Protein AF-A0A527G3K0-F1 (afdb_monomer_lite)

Structure (mmCIF, N/CA/C/O backbone):
data_AF-A0A527G3K0-F1
#
_entry.id   AF-A0A527G3K0-F1
#
loop_
_atom_site.group_PDB
_atom_site.id
_atom_site.type_symbol
_atom_site.label_atom_id
_atom_site.label_alt_id
_atom_site.label_comp_id
_atom_site.label_asym_id
_atom_site.label_entity_id
_atom_site.label_seq_id
_atom_site.pdbx_PDB_ins_code
_atom_site.Cartn_x
_atom_site.Cartn_y
_atom_site.Cartn_z
_atom_site.occupancy
_atom_site.B_iso_or_equiv
_atom_site.auth_seq_id
_atom_site.auth_comp_id
_atom_site.auth_asym_id
_atom_site.auth_atom_id
_atom_site.pdbx_PDB_model_num
ATOM 1 N N . CYS A 1 1 ? -2.656 -8.544 7.461 1.00 81.88 1 CYS A N 1
ATOM 2 C CA . CYS A 1 1 ? -4.006 -8.806 6.927 1.00 81.88 1 CYS A CA 1
ATOM 3 C C . CYS A 1 1 ? -3.924 -8.968 5.414 1.00 81.88 1 CYS A C 1
ATOM 5 O O . CYS A 1 1 ? -2.966 -8.482 4.814 1.00 81.88 1 CYS A O 1
ATOM 7 N N . ASP A 1 2 ? -4.915 -9.622 4.809 1.00 92.62 2 ASP A N 1
ATOM 8 C CA . ASP A 1 2 ? -4.913 -9.931 3.370 1.00 92.62 2 ASP A CA 1
ATOM 9 C C . ASP A 1 2 ? -4.920 -8.664 2.498 1.00 92.62 2 ASP A C 1
ATOM 11 O O . ASP A 1 2 ? -4.244 -8.610 1.473 1.00 92.62 2 ASP A O 1
ATOM 15 N N . ALA A 1 3 ? -5.608 -7.605 2.943 1.00 92.94 3 ALA A N 1
ATOM 16 C CA . ALA A 1 3 ? -5.679 -6.331 2.224 1.00 92.94 3 ALA A CA 1
ATOM 17 C C . ALA A 1 3 ? -4.306 -5.647 2.090 1.00 92.94 3 ALA A C 1
ATOM 19 O O . ALA A 1 3 ? -3.926 -5.228 1.001 1.00 92.94 3 ALA A O 1
ATOM 20 N N . ILE A 1 4 ? -3.530 -5.584 3.176 1.00 94.44 4 ILE A N 1
ATOM 21 C CA . ILE A 1 4 ? -2.181 -4.996 3.158 1.00 94.44 4 ILE A CA 1
ATOM 22 C C . ILE A 1 4 ? -1.248 -5.792 2.253 1.00 94.44 4 ILE A C 1
ATOM 24 O O . ILE A 1 4 ? -0.512 -5.198 1.470 1.00 94.44 4 ILE A O 1
ATOM 28 N N . ALA A 1 5 ? -1.310 -7.126 2.314 1.00 95.44 5 ALA A N 1
ATOM 29 C CA . ALA A 1 5 ? -0.495 -7.976 1.454 1.00 95.44 5 ALA A CA 1
ATOM 30 C C . ALA A 1 5 ? -0.790 -7.719 -0.035 1.00 95.44 5 ALA A C 1
ATOM 32 O O . ALA A 1 5 ? 0.138 -7.573 -0.829 1.00 95.44 5 ALA A O 1
ATOM 33 N N . ALA A 1 6 ? -2.070 -7.591 -0.403 1.00 96.62 6 ALA A N 1
ATOM 34 C CA . ALA A 1 6 ? -2.475 -7.267 -1.769 1.00 96.62 6 ALA A CA 1
ATOM 35 C C . ALA A 1 6 ? -1.989 -5.875 -2.214 1.00 96.62 6 ALA A C 1
ATOM 37 O O . ALA A 1 6 ? -1.489 -5.725 -3.329 1.00 96.62 6 ALA A O 1
ATOM 38 N N . ILE A 1 7 ? -2.075 -4.870 -1.3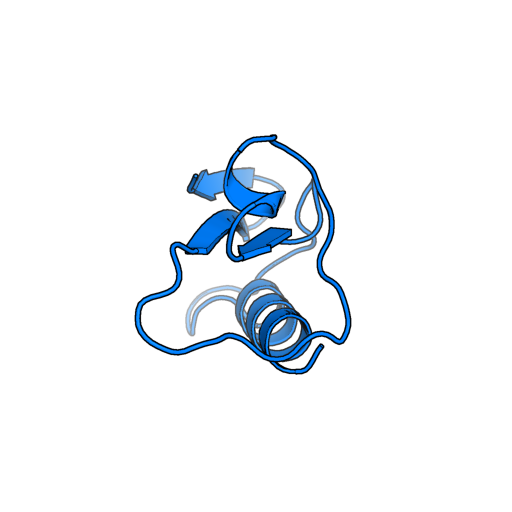36 1.00 96.31 7 ILE A N 1
ATOM 39 C CA . ILE A 1 7 ? -1.585 -3.513 -1.615 1.00 96.31 7 ILE A CA 1
ATOM 40 C C . ILE A 1 7 ? -0.072 -3.516 -1.827 1.00 96.31 7 ILE A C 1
ATOM 42 O O . ILE A 1 7 ? 0.397 -2.995 -2.834 1.00 96.31 7 ILE A O 1
ATOM 46 N N . GLN A 1 8 ? 0.696 -4.132 -0.927 1.00 96.12 8 GLN A N 1
ATOM 47 C CA . GLN A 1 8 ? 2.154 -4.181 -1.049 1.00 96.12 8 GLN A CA 1
ATOM 48 C C . GLN A 1 8 ? 2.597 -4.946 -2.298 1.00 96.12 8 GLN A C 1
ATOM 50 O O . GLN A 1 8 ? 3.555 -4.537 -2.958 1.00 96.12 8 GLN A O 1
ATOM 55 N N . ALA A 1 9 ? 1.887 -6.021 -2.657 1.00 97.38 9 ALA A N 1
ATOM 56 C CA . ALA A 1 9 ? 2.126 -6.741 -3.901 1.00 97.38 9 ALA A CA 1
ATOM 57 C C . ALA A 1 9 ? 1.915 -5.830 -5.120 1.00 97.38 9 ALA A C 1
ATOM 59 O O . ALA A 1 9 ? 2.782 -5.778 -5.988 1.00 97.38 9 ALA A O 1
ATOM 60 N N . ALA A 1 10 ? 0.822 -5.060 -5.159 1.00 97.19 10 ALA A N 1
ATOM 61 C CA . ALA A 1 10 ? 0.556 -4.107 -6.236 1.00 97.19 10 ALA A CA 1
ATOM 62 C C . ALA A 1 10 ? 1.584 -2.960 -6.278 1.00 97.19 10 ALA A C 1
ATOM 64 O O . ALA A 1 10 ? 2.113 -2.646 -7.342 1.00 97.19 10 ALA A O 1
ATOM 65 N N . GLN A 1 11 ? 1.919 -2.376 -5.122 1.00 97.38 11 GLN A N 1
ATOM 66 C CA . GLN A 1 11 ? 2.926 -1.314 -4.997 1.00 97.38 11 GLN A CA 1
ATOM 67 C C . GLN A 1 11 ? 4.299 -1.770 -5.487 1.00 97.38 11 GLN A C 1
ATOM 69 O O . GLN A 1 11 ? 4.986 -1.003 -6.150 1.00 97.38 11 GLN A O 1
ATOM 74 N N . THR A 1 12 ? 4.680 -3.012 -5.177 1.00 97.06 12 THR A N 1
ATOM 75 C CA . THR A 1 12 ? 5.965 -3.598 -5.582 1.00 97.06 12 THR A CA 1
ATOM 76 C C . THR A 1 12 ? 5.963 -3.996 -7.056 1.00 97.06 12 THR A C 1
ATOM 78 O O . THR A 1 12 ? 6.948 -3.766 -7.755 1.00 97.06 12 THR A O 1
ATOM 81 N N . ALA A 1 13 ? 4.861 -4.568 -7.551 1.00 97.75 13 ALA A N 1
ATOM 82 C CA . ALA A 1 13 ? 4.718 -4.933 -8.958 1.00 97.75 13 ALA A CA 1
ATOM 83 C C . ALA A 1 13 ? 4.826 -3.703 -9.873 1.00 97.75 13 ALA A C 1
ATOM 85 O O . ALA A 1 13 ? 5.495 -3.760 -10.903 1.00 97.75 13 ALA A O 1
ATOM 86 N N . GLY A 1 14 ? 4.228 -2.580 -9.464 1.00 96.31 14 GLY A N 1
ATOM 87 C CA . GLY A 1 14 ? 4.257 -1.330 -10.213 1.00 96.31 14 GLY A CA 1
ATOM 88 C C . GLY A 1 14 ? 3.292 -1.326 -11.398 1.00 96.31 14 GLY A C 1
ATOM 89 O O . GLY A 1 14 ? 2.126 -1.691 -11.277 1.00 96.31 14 GLY A O 1
ATOM 90 N N . SER A 1 15 ? 3.779 -0.858 -12.541 1.00 95.88 15 SER A N 1
ATOM 91 C CA . SER A 1 15 ? 3.039 -0.674 -13.791 1.00 95.88 15 SER A CA 1
ATOM 92 C C . SER A 1 15 ? 3.570 -1.630 -14.869 1.00 95.88 15 SER A C 1
ATOM 94 O O . SER A 1 15 ? 4.729 -2.041 -14.781 1.00 95.88 15 SER A O 1
ATOM 96 N N . PRO A 1 16 ? 2.807 -1.939 -15.939 1.00 97.06 16 PRO A N 1
ATOM 97 C CA . PRO A 1 16 ? 3.348 -2.649 -17.101 1.00 97.06 16 PRO A CA 1
ATOM 98 C C . PRO A 1 16 ? 4.639 -2.037 -17.676 1.00 97.06 16 PRO A C 1
ATOM 100 O O . PRO A 1 16 ? 5.468 -2.764 -18.218 1.00 97.06 16 PRO A O 1
ATOM 103 N N . ASP A 1 17 ? 4.825 -0.721 -17.525 1.00 97.81 17 ASP A N 1
ATOM 104 C CA . ASP A 1 17 ? 5.960 0.018 -18.096 1.00 97.81 17 ASP A CA 1
ATOM 105 C C . ASP A 1 17 ? 7.152 0.184 -17.137 1.00 97.81 17 ASP A C 1
ATOM 107 O O . ASP A 1 17 ? 8.261 0.520 -17.564 1.00 97.81 17 ASP A O 1
ATOM 111 N N . PHE A 1 18 ? 6.946 0.014 -15.827 1.00 97.25 18 PHE A N 1
ATOM 112 C CA . PHE A 1 18 ? 7.987 0.220 -14.820 1.00 97.25 18 PHE A CA 1
ATOM 113 C C . PHE A 1 18 ? 7.708 -0.545 -13.529 1.00 97.25 18 PHE A C 1
ATOM 115 O O . PHE A 1 18 ? 6.581 -0.594 -13.043 1.00 97.25 18 PHE A O 1
ATOM 122 N N . ALA A 1 19 ? 8.776 -1.066 -12.925 1.00 97.94 19 ALA A N 1
ATOM 123 C CA . ALA A 1 19 ? 8.699 -1.690 -11.614 1.00 97.94 19 ALA A CA 1
ATOM 124 C C . ALA A 1 19 ? 8.350 -0.664 -10.530 1.00 97.94 19 ALA A C 1
ATOM 126 O O . ALA A 1 19 ? 8.793 0.491 -10.570 1.00 97.94 19 ALA A O 1
ATOM 127 N N . GLY A 1 20 ? 7.588 -1.128 -9.546 1.00 98.06 20 GLY A N 1
ATOM 128 C CA . GLY A 1 20 ? 7.458 -0.445 -8.275 1.00 98.06 20 GLY A CA 1
ATOM 129 C C . GLY A 1 20 ? 8.731 -0.576 -7.444 1.00 98.06 20 GLY A C 1
ATOM 130 O O . GLY A 1 20 ? 9.678 -1.280 -7.801 1.00 98.06 20 GLY A O 1
ATOM 131 N N . ASP A 1 21 ? 8.760 0.118 -6.319 1.00 96.75 21 ASP A N 1
ATOM 132 C CA . ASP A 1 21 ? 9.868 0.077 -5.372 1.00 96.75 21 ASP A CA 1
ATOM 133 C C . ASP A 1 21 ? 9.317 0.170 -3.944 1.00 96.75 21 ASP A C 1
ATOM 135 O O . ASP A 1 21 ? 8.132 0.433 -3.725 1.00 96.75 21 ASP A O 1
ATOM 139 N N . ILE A 1 22 ? 10.187 -0.040 -2.962 1.00 95.12 22 ILE A N 1
ATOM 140 C CA . ILE A 1 22 ? 9.852 0.098 -1.551 1.00 95.12 22 ILE A CA 1
ATOM 141 C C . ILE A 1 22 ? 9.361 1.517 -1.243 1.00 95.12 22 ILE A C 1
ATOM 143 O O . ILE A 1 22 ? 9.993 2.518 -1.594 1.00 95.12 22 ILE A O 1
ATOM 147 N N . THR A 1 23 ? 8.231 1.596 -0.549 1.00 95.25 23 THR A N 1
ATOM 148 C CA . THR A 1 23 ? 7.667 2.846 -0.044 1.00 95.25 23 THR A CA 1
ATOM 149 C C . THR A 1 23 ? 8.410 3.315 1.207 1.00 95.25 23 THR A C 1
ATOM 151 O O . THR A 1 23 ? 8.943 2.513 1.971 1.00 95.25 23 THR A O 1
ATOM 154 N N . ALA A 1 24 ? 8.450 4.632 1.442 1.00 92.19 24 ALA A N 1
ATOM 155 C CA . ALA A 1 24 ? 9.102 5.197 2.631 1.00 92.19 24 ALA A CA 1
ATOM 156 C C . ALA A 1 24 ? 8.386 4.820 3.944 1.00 92.19 24 ALA A C 1
ATOM 158 O O . ALA A 1 24 ? 9.022 4.725 4.990 1.00 92.19 24 ALA A O 1
ATOM 159 N N . LEU A 1 25 ? 7.073 4.585 3.870 1.00 91.31 25 LEU A N 1
ATOM 160 C CA . LEU A 1 25 ? 6.240 4.047 4.942 1.00 91.31 25 LEU A CA 1
ATOM 161 C C . LEU A 1 25 ? 5.456 2.845 4.404 1.00 91.31 25 LEU A C 1
ATOM 163 O O . LEU A 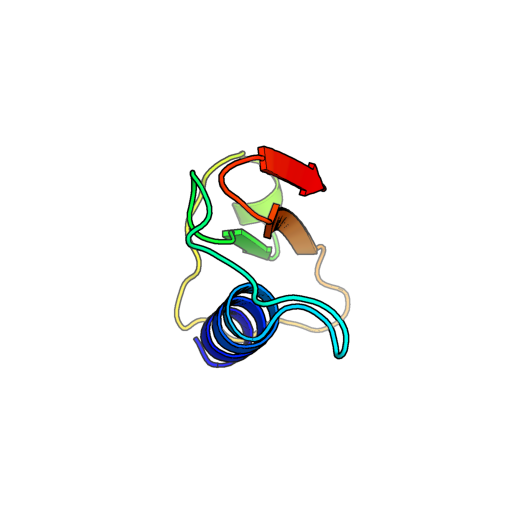1 25 ? 5.076 2.859 3.227 1.00 91.31 25 LEU A O 1
ATOM 167 N N . PRO A 1 26 ? 5.204 1.806 5.218 1.00 90.81 26 PRO A N 1
ATOM 168 C CA . PRO A 1 26 ? 4.284 0.749 4.822 1.00 90.81 26 PRO A CA 1
ATOM 169 C C . PRO A 1 26 ? 2.872 1.333 4.635 1.00 90.81 26 PRO A C 1
ATOM 171 O O . PRO A 1 26 ? 2.547 2.334 5.276 1.00 90.81 26 PRO A O 1
ATOM 174 N N . PRO A 1 27 ? 2.023 0.730 3.784 1.00 93.00 27 PRO A N 1
ATOM 175 C CA . PRO A 1 27 ? 0.640 1.174 3.666 1.00 93.00 27 PRO A CA 1
ATOM 176 C C . PRO A 1 27 ? -0.080 1.036 5.014 1.00 93.00 27 PRO A C 1
ATOM 178 O O . PRO A 1 27 ? 0.117 0.048 5.727 1.00 93.00 27 PRO A O 1
ATOM 181 N N . THR A 1 28 ? -0.933 2.001 5.350 1.00 92.19 28 THR A N 1
ATOM 182 C CA . THR A 1 28 ? -1.788 1.943 6.542 1.00 92.19 28 THR A CA 1
ATOM 183 C C . THR A 1 28 ? -3.253 1.850 6.116 1.00 92.19 28 THR A C 1
ATOM 185 O O . THR A 1 28 ? -3.691 2.475 5.149 1.00 92.19 28 THR A O 1
ATOM 188 N N . ILE A 1 29 ? -4.014 0.997 6.809 1.00 91.75 29 ILE A N 1
ATOM 189 C CA . ILE A 1 29 ? -5.466 0.880 6.639 1.00 91.75 29 ILE A CA 1
ATOM 190 C C . ILE A 1 29 ? -6.097 1.031 8.014 1.00 91.75 29 ILE A C 1
ATOM 192 O O . ILE A 1 29 ? -5.913 0.187 8.896 1.00 91.75 29 ILE A O 1
ATOM 196 N N . LEU A 1 30 ? -6.855 2.107 8.172 1.00 89.00 30 LEU A N 1
ATOM 197 C CA . LEU A 1 30 ? -7.403 2.563 9.436 1.00 89.00 30 LEU A CA 1
ATOM 198 C C . LEU A 1 30 ? -8.919 2.421 9.404 1.00 89.00 30 LEU A C 1
ATOM 200 O O . LEU A 1 30 ? -9.600 3.242 8.798 1.00 89.00 30 LEU A O 1
ATOM 204 N N . GLY A 1 31 ? -9.450 1.366 10.021 1.00 89.44 31 GLY A N 1
ATOM 205 C CA . GLY A 1 31 ? -10.894 1.133 10.072 1.00 89.44 31 GLY A CA 1
ATOM 206 C C . GLY A 1 31 ? -11.528 1.572 11.389 1.00 89.44 31 GLY A C 1
ATOM 207 O O . GLY A 1 31 ? -11.018 1.221 12.459 1.00 89.44 31 GLY A O 1
ATOM 208 N N . GLY A 1 32 ? -12.658 2.274 11.305 1.00 88.44 32 GLY A N 1
ATOM 209 C CA . GLY A 1 32 ? -13.500 2.625 12.449 1.00 88.44 32 GLY A CA 1
ATOM 210 C C . GLY A 1 32 ? -12.841 3.671 13.339 1.00 88.44 32 GLY A C 1
ATOM 211 O O . GLY A 1 32 ? -12.342 4.679 12.846 1.00 88.44 32 GLY A O 1
ATOM 212 N N . GLU A 1 33 ? -12.798 3.431 14.650 1.00 87.44 33 GLU A N 1
ATOM 213 C CA . GLU A 1 33 ? -12.151 4.344 15.606 1.00 87.44 33 GLU A CA 1
ATOM 214 C C . GLU A 1 33 ? -10.669 4.587 15.284 1.00 87.44 33 GLU A C 1
ATOM 216 O O . GLU A 1 33 ? -10.167 5.685 15.519 1.00 87.44 33 GLU A O 1
ATOM 221 N N . ASN A 1 34 ? -9.979 3.623 14.661 1.00 87.56 34 ASN A N 1
ATOM 222 C CA . ASN A 1 34 ? -8.585 3.800 14.247 1.00 87.56 34 ASN A CA 1
ATOM 223 C C . ASN A 1 34 ? -8.424 4.880 13.166 1.00 87.56 34 ASN A C 1
ATOM 225 O O . ASN A 1 34 ? -7.346 5.448 13.051 1.00 87.56 34 ASN A O 1
ATOM 229 N N . ALA A 1 35 ? -9.477 5.201 12.405 1.00 88.19 35 ALA A N 1
ATOM 230 C CA . ALA A 1 35 ? -9.458 6.293 11.430 1.00 88.19 35 ALA A CA 1
ATOM 231 C C . ALA A 1 35 ? -9.414 7.687 12.085 1.00 88.19 35 ALA A C 1
ATOM 233 O O . ALA A 1 35 ? -9.228 8.682 11.391 1.00 88.19 35 ALA A O 1
ATOM 234 N N . SER A 1 36 ? -9.583 7.781 13.410 1.00 88.56 36 SER A N 1
ATOM 235 C CA . SER A 1 36 ? -9.509 9.050 14.146 1.00 88.56 36 SER A CA 1
ATOM 236 C C . SER A 1 36 ? -8.079 9.518 14.451 1.00 88.56 36 SER A C 1
ATOM 238 O O . SER A 1 36 ? -7.900 10.658 14.882 1.00 88.56 36 SER A O 1
ATOM 240 N N . ALA A 1 37 ? -7.065 8.675 14.222 1.00 88.50 37 ALA A N 1
ATOM 241 C CA . ALA A 1 37 ? -5.662 8.997 14.464 1.00 88.50 37 ALA A CA 1
ATOM 242 C C . ALA A 1 37 ? -4.775 8.564 13.282 1.00 88.50 37 ALA A C 1
ATOM 244 O O . ALA A 1 37 ? -4.920 7.441 12.795 1.00 88.50 37 ALA A O 1
ATOM 245 N N . PRO A 1 38 ? -3.828 9.412 12.836 1.00 86.75 38 PRO A N 1
ATOM 246 C CA . PRO A 1 38 ? -2.909 9.048 11.763 1.00 86.75 38 PRO A CA 1
ATOM 247 C C . PRO A 1 38 ? -1.896 7.994 12.229 1.00 86.75 38 PRO A C 1
ATOM 249 O O . PRO A 1 38 ? -1.628 7.846 13.425 1.00 86.75 38 PRO A O 1
ATOM 252 N N . HIS A 1 39 ? -1.280 7.304 11.267 1.00 89.00 39 HIS A N 1
ATOM 253 C CA . HIS A 1 39 ? -0.154 6.381 11.474 1.00 89.00 39 HIS A CA 1
ATOM 254 C C . HIS A 1 39 ? -0.423 5.155 12.367 1.00 89.00 39 HIS A C 1
ATOM 256 O O . HIS A 1 39 ? 0.526 4.478 12.779 1.00 89.00 39 HIS A O 1
ATOM 262 N N . ILE A 1 40 ? -1.683 4.829 12.670 1.00 89.12 40 ILE A N 1
ATOM 263 C CA . ILE A 1 40 ? -1.999 3.526 13.259 1.00 89.12 40 ILE A CA 1
ATOM 264 C C . ILE A 1 40 ? -1.787 2.449 12.180 1.00 89.12 40 ILE A C 1
ATOM 266 O O . ILE A 1 40 ? -2.135 2.608 11.011 1.00 89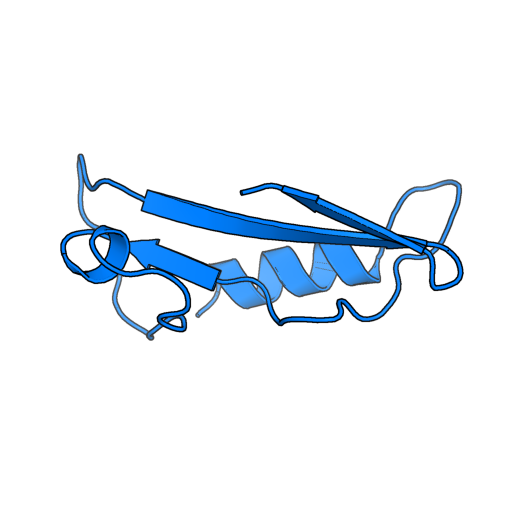.12 40 ILE A O 1
ATOM 270 N N . MET A 1 41 ? -1.146 1.345 12.550 1.00 87.44 41 MET A N 1
ATOM 271 C CA . MET A 1 41 ? -0.891 0.255 11.606 1.00 87.44 41 MET A CA 1
ATOM 272 C C . MET A 1 41 ? -2.140 -0.615 11.432 1.00 87.44 41 MET A C 1
ATOM 274 O O . MET A 1 41 ? -3.104 -0.529 12.195 1.00 87.44 41 MET A O 1
ATOM 278 N N . TRP A 1 42 ? -2.121 -1.494 10.431 1.00 89.62 42 TRP A N 1
ATOM 279 C CA . TRP A 1 42 ? -3.189 -2.475 10.264 1.00 89.62 42 TRP A CA 1
ATOM 280 C C . TRP A 1 42 ? -3.208 -3.492 11.412 1.00 89.62 42 TRP A C 1
ATOM 282 O O . TRP A 1 42 ? -2.194 -3.773 12.052 1.00 89.62 42 TRP A O 1
ATOM 292 N N . SER A 1 43 ? -4.363 -4.123 11.604 1.00 87.31 43 SER A N 1
ATOM 293 C CA . SER A 1 43 ? -4.528 -5.295 12.465 1.00 87.31 43 SER A CA 1
ATOM 294 C C . SER A 1 43 ? -5.039 -6.493 11.658 1.00 87.31 43 SER A C 1
ATOM 296 O O . SER A 1 43 ? -5.189 -6.426 10.436 1.00 87.31 43 SER A O 1
ATOM 298 N N . ASP A 1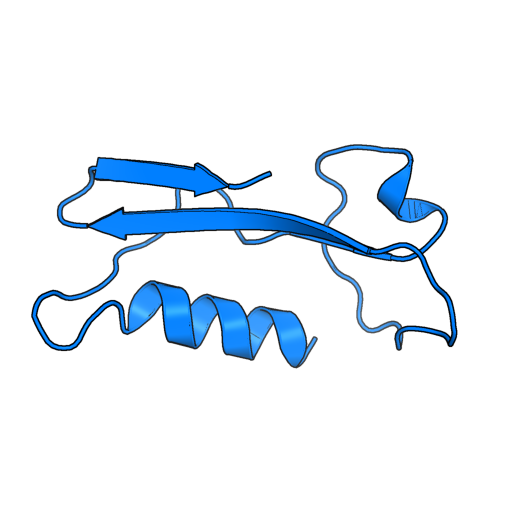 44 ? -5.265 -7.622 12.321 1.00 89.00 44 ASP A N 1
ATOM 299 C CA . ASP A 1 44 ? -5.933 -8.811 11.781 1.00 89.00 44 ASP A CA 1
ATOM 300 C C . ASP A 1 44 ? -7.470 -8.752 11.903 1.00 89.00 44 ASP A C 1
ATOM 302 O O . ASP A 1 44 ? -8.164 -9.690 11.505 1.00 89.00 44 ASP A O 1
ATOM 306 N N . ARG A 1 45 ? -8.017 -7.634 12.403 1.00 89.69 45 ARG A N 1
ATOM 307 C CA . ARG A 1 45 ? -9.461 -7.394 12.485 1.00 89.69 45 ARG A CA 1
ATOM 308 C C . ARG A 1 45 ? -10.099 -7.407 11.092 1.00 89.69 45 ARG A C 1
ATOM 310 O O . ARG A 1 45 ? -9.547 -6.882 10.127 1.00 89.69 45 ARG A O 1
ATOM 317 N N . ARG A 1 46 ? -11.320 -7.940 11.008 1.00 90.25 46 ARG A N 1
ATOM 318 C CA . ARG A 1 46 ? -12.179 -7.814 9.822 1.00 90.25 46 ARG A CA 1
ATOM 319 C C . ARG A 1 46 ? -12.897 -6.465 9.788 1.00 90.25 46 ARG A C 1
ATOM 321 O O . ARG A 1 46 ? -13.389 -6.000 10.817 1.00 90.25 46 ARG A O 1
ATOM 328 N N . PHE A 1 47 ? -12.989 -5.874 8.601 1.00 90.44 47 PHE A N 1
ATOM 329 C CA . PHE A 1 47 ? -13.794 -4.674 8.377 1.00 90.44 47 PHE A CA 1
ATOM 330 C C . PHE A 1 47 ? -15.280 -4.965 8.609 1.00 90.44 47 PHE A C 1
ATOM 332 O O . PHE A 1 47 ? -15.754 -6.059 8.290 1.00 90.44 47 PHE A O 1
ATOM 339 N N . GLY A 1 48 ? -15.980 -3.999 9.198 1.00 90.38 48 GLY A N 1
ATOM 340 C CA . GLY A 1 48 ? -17.426 -4.039 9.393 1.00 90.38 48 GLY A CA 1
ATOM 341 C C . GLY A 1 48 ? -18.189 -3.372 8.250 1.00 90.38 48 GLY A C 1
ATOM 342 O O . GLY A 1 48 ? -17.621 -2.644 7.435 1.00 90.38 48 GLY A O 1
ATOM 343 N N . ASP A 1 49 ? -19.501 -3.593 8.219 1.00 94.12 49 ASP A N 1
ATOM 344 C CA . ASP A 1 49 ? -20.391 -2.897 7.290 1.00 94.12 49 ASP A CA 1
ATOM 345 C C . ASP A 1 49 ? -20.482 -1.402 7.637 1.00 94.12 49 ASP A C 1
ATOM 347 O O . ASP A 1 49 ? -20.538 -1.031 8.810 1.00 94.12 49 ASP A O 1
ATOM 351 N N . ASN A 1 50 ? -20.541 -0.543 6.611 1.00 91.88 50 ASN A N 1
ATOM 352 C CA . ASN A 1 50 ? -20.627 0.923 6.739 1.00 91.88 50 ASN A CA 1
ATOM 353 C C . ASN A 1 50 ? -19.519 1.559 7.599 1.00 91.88 50 ASN A C 1
ATOM 355 O O . ASN A 1 50 ? -19.705 2.629 8.180 1.00 91.88 50 ASN A O 1
ATOM 359 N N . GLU A 1 51 ? -18.364 0.905 7.691 1.00 92.12 51 GLU A N 1
ATOM 360 C CA . GLU A 1 51 ? -17.232 1.390 8.462 1.00 92.12 51 GLU A CA 1
ATOM 361 C C . GLU A 1 51 ? -16.405 2.416 7.675 1.00 92.12 51 GLU A C 1
ATOM 363 O O . GLU A 1 51 ? -16.062 2.202 6.511 1.00 92.12 51 GLU A O 1
ATOM 368 N N . THR A 1 52 ? -16.037 3.524 8.324 1.00 91.19 52 THR A N 1
ATOM 369 C CA . THR A 1 52 ? -15.085 4.484 7.754 1.00 91.19 52 THR A CA 1
ATOM 370 C C . THR A 1 52 ? -13.700 3.859 7.683 1.00 91.19 52 THR A C 1
ATOM 372 O O . THR A 1 52 ? -13.176 3.401 8.699 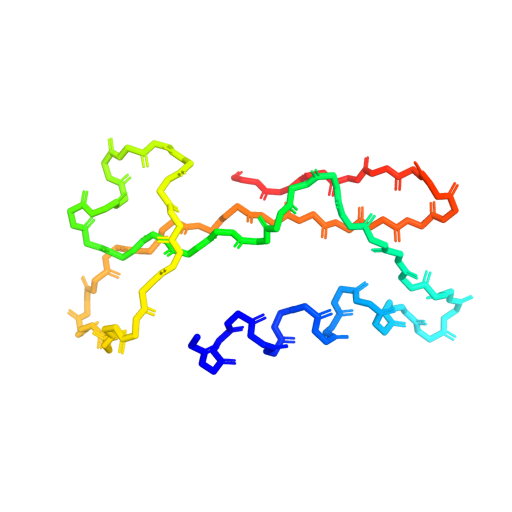1.00 91.19 52 THR A O 1
ATOM 375 N N . ILE A 1 53 ? -13.094 3.903 6.497 1.00 91.50 53 ILE A N 1
ATOM 376 C CA . ILE A 1 53 ? -11.720 3.469 6.263 1.00 91.50 53 ILE A CA 1
ATOM 377 C C . ILE A 1 53 ? -10.897 4.667 5.787 1.00 91.50 53 ILE A C 1
ATOM 379 O O . ILE A 1 53 ? -11.236 5.271 4.771 1.00 91.50 53 ILE A O 1
ATOM 383 N N . ALA A 1 54 ? -9.806 4.980 6.485 1.00 92.06 54 ALA A N 1
ATOM 384 C CA . ALA A 1 54 ? -8.752 5.842 5.955 1.00 92.06 54 ALA A CA 1
ATOM 385 C C . ALA A 1 54 ? -7.607 4.982 5.392 1.00 92.06 54 ALA A C 1
ATOM 387 O O . ALA A 1 54 ? -7.238 3.956 5.974 1.00 92.06 54 ALA A O 1
ATOM 388 N N . LEU A 1 55 ? -7.092 5.382 4.228 1.00 92.38 55 LEU A N 1
ATOM 389 C CA . LEU A 1 55 ? -6.041 4.688 3.486 1.00 92.38 55 LEU A CA 1
ATOM 390 C C . LEU A 1 55 ? -4.880 5.652 3.267 1.00 92.38 55 LEU A C 1
ATOM 392 O O . LEU A 1 55 ? -5.041 6.627 2.541 1.00 92.38 55 LEU A O 1
ATOM 396 N N . GLU A 1 56 ? -3.711 5.346 3.823 1.00 94.56 56 GLU A N 1
ATOM 397 C CA . GLU A 1 56 ? -2.483 6.073 3.494 1.00 94.56 56 GLU A CA 1
ATOM 398 C C . GLU A 1 56 ? -1.593 5.147 2.661 1.00 94.56 56 GLU A C 1
ATOM 400 O O . GLU A 1 56 ? -1.139 4.087 3.107 1.00 94.56 56 GLU A O 1
ATOM 405 N N . LEU A 1 57 ? -1.384 5.534 1.407 1.00 95.31 57 LEU A N 1
ATOM 406 C CA . LEU A 1 57 ? -0.710 4.757 0.379 1.00 95.31 57 LEU A CA 1
ATOM 407 C C . LEU A 1 57 ? 0.433 5.565 -0.237 1.00 95.31 57 LEU A C 1
ATOM 409 O O . LEU A 1 57 ? 0.507 6.790 -0.148 1.00 95.31 57 LEU A O 1
ATOM 413 N N . ALA A 1 58 ? 1.324 4.868 -0.933 1.00 96.88 58 ALA A N 1
ATOM 414 C CA . ALA A 1 58 ? 2.335 5.502 -1.766 1.00 96.88 58 ALA A CA 1
ATOM 415 C C . ALA A 1 58 ? 2.664 4.648 -2.992 1.00 96.88 58 ALA A C 1
ATOM 417 O O . ALA A 1 58 ? 2.615 3.421 -2.936 1.00 96.88 58 ALA A O 1
ATOM 418 N N . GLY A 1 59 ? 3.032 5.297 -4.090 1.00 97.38 59 GLY A N 1
ATOM 419 C CA . GLY A 1 59 ? 3.730 4.673 -5.209 1.00 97.38 59 GLY A CA 1
ATOM 420 C C . GLY A 1 59 ? 5.178 5.144 -5.231 1.00 97.38 59 GLY A C 1
ATOM 421 O O . GLY A 1 59 ? 5.448 6.317 -4.963 1.00 97.38 59 GLY A O 1
ATOM 422 N N . VAL A 1 60 ? 6.113 4.252 -5.556 1.00 98.00 60 VAL A N 1
ATOM 423 C CA . VAL A 1 60 ? 7.520 4.622 -5.748 1.00 98.00 60 VAL A CA 1
ATOM 424 C C . VAL A 1 60 ? 8.020 4.070 -7.072 1.00 98.00 60 VAL A C 1
ATOM 426 O O . VAL A 1 60 ? 7.834 2.896 -7.374 1.00 98.00 60 VAL A O 1
ATOM 429 N N . CYS A 1 61 ? 8.673 4.926 -7.854 1.00 97.69 61 CYS A N 1
ATOM 430 C CA . CYS A 1 61 ? 9.348 4.550 -9.091 1.00 97.69 61 CYS A CA 1
ATOM 431 C C . CYS A 1 61 ? 10.723 5.216 -9.117 1.00 97.69 61 CYS A C 1
ATOM 433 O O . CYS A 1 61 ? 10.838 6.430 -8.946 1.00 97.69 61 CYS A O 1
ATOM 435 N N . ARG A 1 62 ? 11.787 4.422 -9.302 1.00 96.19 62 ARG A N 1
ATOM 436 C CA . ARG A 1 62 ? 13.182 4.910 -9.349 1.00 96.19 62 ARG A CA 1
ATOM 437 C C . ARG A 1 62 ? 13.533 5.820 -8.162 1.00 96.19 62 ARG A C 1
ATOM 439 O O . ARG A 1 62 ? 14.183 6.846 -8.335 1.00 96.19 62 ARG A O 1
ATOM 446 N N . ARG A 1 63 ? 13.106 5.428 -6.956 1.00 95.38 63 ARG A N 1
ATOM 447 C CA . ARG A 1 63 ? 13.288 6.164 -5.686 1.00 95.38 63 ARG A CA 1
ATOM 448 C C . ARG A 1 63 ? 12.495 7.472 -5.541 1.00 95.38 63 ARG A C 1
ATOM 450 O O . ARG A 1 63 ? 12.621 8.120 -4.507 1.00 95.38 63 ARG A O 1
ATOM 457 N N . TYR A 1 64 ? 11.657 7.845 -6.509 1.00 96.69 64 TYR A N 1
ATOM 458 C CA . TYR A 1 64 ? 10.734 8.975 -6.383 1.00 96.69 64 TYR A CA 1
ATOM 459 C C . TYR A 1 64 ? 9.395 8.495 -5.838 1.00 96.69 64 TYR A C 1
ATOM 461 O O . TYR A 1 64 ? 8.783 7.598 -6.418 1.00 96.69 64 TYR A O 1
ATOM 469 N N . ALA A 1 65 ? 8.959 9.092 -4.731 1.00 96.94 65 ALA A N 1
ATOM 470 C CA . ALA A 1 65 ? 7.729 8.728 -4.043 1.00 96.94 65 ALA A CA 1
ATOM 471 C C . ALA A 1 65 ? 6.592 9.708 -4.354 1.00 96.94 65 ALA A C 1
ATOM 473 O O . ALA A 1 65 ? 6.786 10.923 -4.341 1.00 96.94 65 ALA A O 1
ATOM 474 N N . ALA A 1 66 ? 5.400 9.161 -4.568 1.00 96.69 66 ALA A N 1
ATOM 475 C CA . ALA A 1 66 ? 4.142 9.891 -4.615 1.00 96.69 66 ALA A CA 1
ATOM 476 C C . ALA A 1 66 ? 3.207 9.310 -3.548 1.00 96.69 66 ALA A C 1
ATOM 478 O O . ALA A 1 66 ? 2.831 8.140 -3.628 1.00 96.69 66 ALA A O 1
ATOM 479 N N . GLY A 1 67 ? 2.884 10.111 -2.532 1.00 94.81 67 GLY A N 1
ATOM 480 C CA . GLY A 1 67 ? 1.948 9.737 -1.470 1.00 94.81 67 GLY A CA 1
ATOM 481 C C . GLY A 1 67 ? 0.497 10.016 -1.862 1.00 94.81 67 GLY A C 1
ATOM 482 O O . GLY A 1 67 ? 0.224 10.969 -2.591 1.00 94.81 67 GLY A O 1
ATOM 483 N N . LEU A 1 68 ? -0.416 9.192 -1.356 1.00 91.81 68 LEU A N 1
ATOM 484 C CA . LEU A 1 68 ? -1.864 9.354 -1.441 1.00 91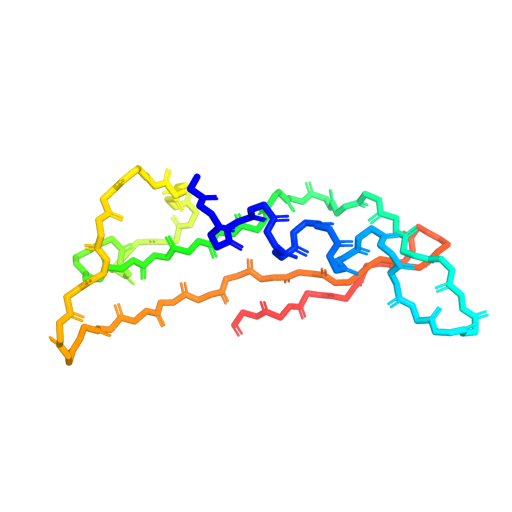.81 68 LEU A CA 1
ATOM 485 C C . LEU A 1 68 ? -2.438 9.114 -0.040 1.00 91.81 68 LEU A C 1
ATOM 487 O O . LEU A 1 68 ? -2.264 8.024 0.500 1.00 91.81 68 LEU A O 1
ATOM 491 N N . ALA A 1 69 ? -3.086 10.124 0.532 1.00 78.81 69 ALA A N 1
ATOM 492 C CA . ALA A 1 69 ? -3.730 10.079 1.843 1.00 78.81 69 ALA A CA 1
ATOM 493 C C . ALA A 1 69 ? -5.044 10.864 1.796 1.00 78.81 69 ALA A C 1
ATOM 495 O O . ALA A 1 69 ? -5.101 11.836 1.002 1.00 78.81 69 ALA A O 1
#

Foldseek 3Di:
DVVLVVQVVDLQCDDPVFGWDDDPDRKAKQKAPSVVDPPDHDDPDDHDPPIDIDIWDWHHTPNDIDIDD

Secondary structure (DSSP, 8-state):
-HHHHHHHHHHHH-BTTB-----SS--EEEEGGGGGSTTPPP-SPPPPTT--EEEEEEEEETTEEEEE-

Sequence (69 aa):
CDAIAAIQAAQTAGSPDFAGDITALPPTILGGENASAPHIMWSDRRFGDNETIALELAGVCRRYAAGLA

pLDDT: mean 92.9, std 4.08, range [78.81, 98.06]

Radius of gyration: 12.96 Å; chains: 1; bounding box: 34×20×34 Å